Protein AF-A0A8H8JH16-F1 (afdb_monomer_lite)

Foldseek 3Di:
DDDDDDDDPPPPDPPPDPPDLLVVLVVVCVVPVQWKKKKDDDPPAQKIKIWTDDPPDDIDIDIGSHHPVVVVVSLVVVQWDWDFDPPPVGDMIIIGHDDD

Secondary structure (DSSP, 8-state):
------------PPP-----HHHHHHHHHHT-TTSEEEEE--TT-S-EEEEEE-TTS--EEEEESS-HHHHHHHHHHTTEEEE--SSTT--SEEEEEPP-

Structure (mmCIF, N/CA/C/O backbone):
data_AF-A0A8H8JH16-F1
#
_entry.id   AF-A0A8H8JH16-F1
#
loop_
_atom_site.group_PDB
_atom_site.id
_atom_site.type_symbol
_atom_site.label_atom_id
_atom_site.label_alt_id
_atom_site.label_comp_id
_atom_site.label_asym_id
_atom_site.label_entity_id
_atom_site.label_seq_id
_atom_site.pdbx_PDB_ins_code
_atom_site.Cartn_x
_atom_site.Cartn_y
_atom_site.Cartn_z
_atom_site.occupancy
_atom_site.B_iso_or_equiv
_atom_site.auth_seq_id
_atom_site.auth_comp_id
_atom_site.auth_asym_id
_atom_site.auth_atom_id
_atom_site.pdbx_PDB_model_num
ATOM 1 N N . MET A 1 1 ? 50.017 32.198 23.181 1.00 43.19 1 MET A N 1
ATOM 2 C CA . MET A 1 1 ? 49.443 31.227 22.227 1.00 43.19 1 MET A CA 1
ATOM 3 C C . MET A 1 1 ? 48.040 30.897 22.711 1.00 43.19 1 MET A C 1
ATOM 5 O O . MET A 1 1 ? 47.910 30.170 23.684 1.00 43.19 1 MET A O 1
ATOM 9 N N . PHE A 1 2 ? 47.023 31.536 22.130 1.00 36.16 2 PHE A N 1
ATOM 10 C CA . PHE A 1 2 ? 45.620 31.422 22.538 1.00 36.16 2 PHE A CA 1
ATOM 11 C C . PHE A 1 2 ? 44.805 30.776 21.407 1.00 36.16 2 PHE A C 1
ATOM 13 O O . PHE A 1 2 ? 44.795 31.302 20.303 1.00 36.16 2 PHE A O 1
ATOM 20 N N . SER A 1 3 ? 44.205 29.629 21.739 1.00 42.25 3 SER A N 1
ATOM 21 C CA . SER A 1 3 ? 42.872 29.082 21.417 1.00 42.25 3 SER A CA 1
ATOM 22 C C . SER A 1 3 ? 42.187 29.222 20.038 1.00 42.25 3 SER A C 1
ATOM 24 O O . SER A 1 3 ? 42.327 30.216 19.340 1.00 42.25 3 SER A O 1
ATOM 26 N N . LEU A 1 4 ? 41.259 28.259 19.831 1.00 44.16 4 LEU A N 1
ATOM 27 C CA . LEU A 1 4 ? 40.031 28.226 18.993 1.00 44.16 4 LEU A CA 1
ATOM 28 C C . LEU A 1 4 ? 40.178 27.435 17.674 1.00 44.16 4 LEU A C 1
ATOM 30 O O . LEU A 1 4 ? 40.736 27.927 16.706 1.00 44.16 4 LEU A O 1
ATOM 34 N N . THR A 1 5 ? 39.868 26.131 17.595 1.00 52.75 5 THR A N 1
ATOM 35 C CA . THR A 1 5 ? 38.544 25.454 17.515 1.00 52.75 5 THR A CA 1
ATOM 36 C C . THR A 1 5 ? 37.514 26.10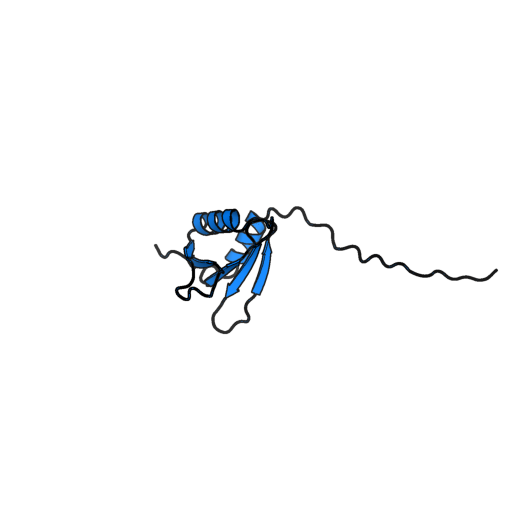9 16.587 1.00 52.75 5 THR A C 1
ATOM 38 O O . THR A 1 5 ? 36.870 27.082 16.964 1.00 52.75 5 THR A O 1
ATOM 41 N N . SER A 1 6 ? 37.265 25.488 15.430 1.00 48.06 6 SER A N 1
ATOM 42 C CA . SER A 1 6 ? 36.001 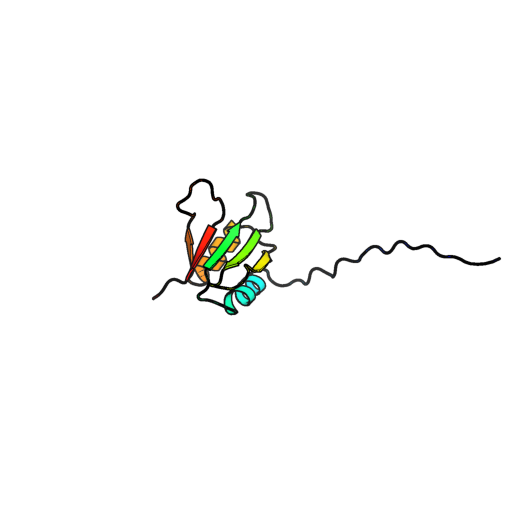25.574 14.682 1.00 48.06 6 SER A CA 1
ATOM 43 C C . SER A 1 6 ? 35.849 24.272 13.884 1.00 48.06 6 SER A C 1
ATOM 45 O O . SER A 1 6 ? 36.641 23.977 12.998 1.00 48.06 6 SER A O 1
ATOM 47 N N . SER A 1 7 ? 35.071 23.318 14.393 1.00 51.59 7 SER A N 1
ATOM 48 C CA . SER A 1 7 ? 33.639 23.184 14.097 1.00 51.59 7 SER A CA 1
ATOM 49 C C . SER A 1 7 ? 33.385 22.728 12.658 1.00 51.59 7 SER A C 1
ATOM 51 O O . SER A 1 7 ? 33.003 23.499 11.785 1.00 51.59 7 SER A O 1
ATOM 53 N N . GLN A 1 8 ? 33.537 21.425 12.428 1.00 47.19 8 GLN A N 1
ATOM 54 C CA . GLN A 1 8 ? 32.708 20.726 11.453 1.00 47.19 8 GLN A CA 1
ATOM 55 C C . GLN A 1 8 ? 31.874 19.711 12.229 1.00 47.19 8 GLN A C 1
ATOM 57 O O . GLN A 1 8 ? 32.278 18.572 12.447 1.00 47.19 8 GLN A O 1
ATOM 62 N N . ARG A 1 9 ? 30.698 20.152 12.695 1.00 45.16 9 ARG A N 1
ATOM 63 C CA . ARG A 1 9 ? 29.611 19.245 13.072 1.00 45.16 9 ARG A CA 1
ATOM 64 C C . ARG A 1 9 ? 29.137 18.568 11.790 1.00 45.16 9 ARG A C 1
ATOM 66 O O . ARG A 1 9 ? 28.236 19.057 11.118 1.00 45.16 9 ARG A O 1
ATOM 73 N N . LYS A 1 10 ? 29.773 17.455 11.438 1.00 38.81 10 LYS A N 1
ATOM 74 C CA . LYS A 1 10 ? 29.161 16.468 10.559 1.00 38.81 10 LYS A CA 1
ATOM 75 C C . LYS A 1 10 ? 27.992 15.913 11.363 1.00 38.81 10 LYS A C 1
ATOM 77 O O . LYS A 1 10 ? 28.204 15.261 12.378 1.00 38.81 10 LYS A O 1
ATOM 82 N N 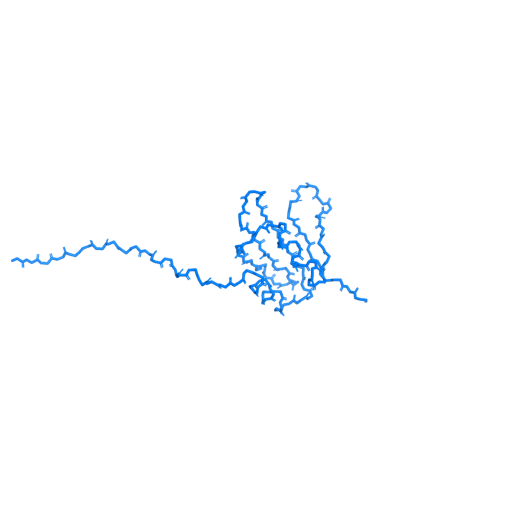. SER A 1 11 ? 26.773 16.283 10.992 1.00 40.38 11 SER A N 1
ATOM 83 C CA . SER A 1 11 ? 25.566 15.657 11.511 1.00 40.38 11 SER A CA 1
ATOM 84 C C . SER A 1 11 ? 25.649 14.173 11.167 1.00 40.38 11 SER A C 1
ATOM 86 O O . SER A 1 11 ? 25.372 13.760 10.043 1.00 40.38 11 SER A O 1
ATOM 88 N N . GLU A 1 12 ? 26.116 13.379 12.128 1.00 43.19 12 GLU A N 1
ATOM 89 C CA . GLU A 1 12 ? 25.969 11.934 12.112 1.00 43.19 12 GLU A CA 1
ATOM 90 C C . GLU A 1 12 ? 24.473 11.647 12.036 1.00 43.19 12 GLU A C 1
ATOM 92 O O . GLU A 1 12 ? 23.723 11.809 13.000 1.00 43.19 12 GLU A O 1
ATOM 97 N N . MET A 1 13 ? 24.030 11.285 10.832 1.00 48.56 13 MET A N 1
ATOM 98 C CA . MET A 1 13 ? 22.759 10.607 10.647 1.00 48.56 13 MET A CA 1
ATOM 99 C C . MET A 1 13 ? 22.779 9.395 11.584 1.00 48.56 13 MET A C 1
ATOM 101 O O . MET A 1 13 ? 23.774 8.661 11.580 1.00 48.56 13 MET A O 1
ATOM 105 N N . PRO A 1 14 ? 21.731 9.188 12.401 1.00 47.19 14 PRO A N 1
ATOM 106 C CA . PRO A 1 14 ? 21.699 8.063 13.315 1.00 47.19 14 PRO A CA 1
ATOM 107 C C . PRO A 1 14 ? 21.920 6.770 12.520 1.00 47.19 14 PRO A C 1
ATOM 109 O O . PRO A 1 14 ? 21.450 6.663 11.379 1.00 47.19 14 PRO A O 1
ATOM 112 N N . PRO A 1 15 ? 22.664 5.804 13.085 1.00 45.06 15 PRO A N 1
ATOM 113 C CA . PRO A 1 15 ? 22.983 4.564 12.399 1.00 45.06 15 PRO A CA 1
ATOM 114 C C . PRO A 1 15 ? 21.682 3.940 11.902 1.00 45.06 15 PRO A C 1
ATOM 116 O O . PRO A 1 15 ? 20.738 3.792 12.682 1.00 45.06 15 PRO A O 1
ATOM 119 N N . LYS A 1 16 ? 21.623 3.602 10.604 1.00 47.94 16 LYS A N 1
ATOM 120 C CA . LYS A 1 16 ? 20.549 2.784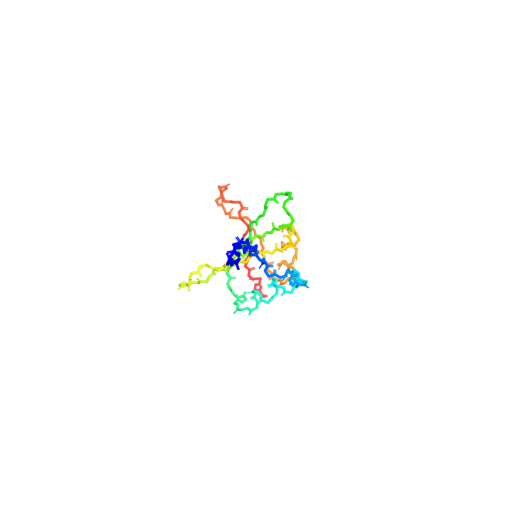 10.031 1.00 47.94 16 LYS A CA 1
ATOM 121 C C . LYS A 1 16 ? 20.480 1.507 10.864 1.00 47.94 16 LYS A C 1
ATOM 123 O O . LYS A 1 16 ? 21.257 0.576 10.655 1.00 47.94 16 LYS A O 1
ATOM 128 N N . SER A 1 17 ? 19.589 1.500 11.852 1.00 49.31 17 SER A N 1
ATOM 129 C CA . SER A 1 17 ? 19.163 0.300 12.547 1.00 49.31 17 SER A CA 1
ATOM 130 C C . SER A 1 17 ? 18.875 -0.729 11.462 1.00 49.31 17 SER A C 1
ATOM 132 O O . SER A 1 17 ? 18.161 -0.428 10.503 1.00 49.31 17 SER A O 1
ATOM 134 N N . LYS A 1 18 ? 19.467 -1.921 11.567 1.00 54.94 18 LYS A N 1
ATOM 135 C CA . LYS A 1 18 ? 19.154 -3.059 10.694 1.00 54.94 18 LYS A CA 1
ATOM 136 C C . LYS A 1 18 ? 17.744 -3.573 11.019 1.00 54.94 18 LYS A C 1
ATOM 138 O O . LYS A 1 18 ? 17.564 -4.752 11.295 1.00 54.94 18 LYS A O 1
ATOM 143 N N . SER A 1 19 ? 16.749 -2.691 11.066 1.00 68.62 19 SER A N 1
ATOM 144 C CA . SER A 1 19 ? 15.360 -3.078 11.217 1.00 68.62 19 SER A CA 1
ATOM 145 C C . SER A 1 19 ? 14.952 -3.750 9.920 1.00 68.62 19 SER A C 1
ATOM 147 O O . SER A 1 19 ? 15.001 -3.132 8.854 1.00 68.62 19 SER A O 1
ATOM 149 N N . ASN A 1 20 ? 14.586 -5.020 10.021 1.00 91.31 20 ASN A N 1
ATOM 150 C CA . ASN A 1 20 ? 14.018 -5.787 8.932 1.00 91.31 20 ASN A CA 1
ATOM 151 C C . ASN A 1 20 ? 12.855 -4.984 8.301 1.00 91.31 20 ASN A C 1
ATOM 153 O O . ASN A 1 20 ? 11.869 -4.715 8.994 1.00 91.31 20 ASN A O 1
ATOM 157 N N . PRO A 1 21 ? 12.942 -4.565 7.021 1.00 93.56 21 PRO A N 1
ATOM 158 C CA . PRO A 1 21 ? 11.921 -3.721 6.403 1.00 93.56 21 PRO A CA 1
ATOM 159 C C . PRO A 1 21 ? 10.513 -4.331 6.471 1.00 93.56 21 PRO A C 1
ATOM 161 O O . PRO A 1 21 ? 9.540 -3.601 6.644 1.00 93.56 21 PRO A O 1
ATOM 164 N N . GLN A 1 22 ? 10.391 -5.664 6.418 1.00 94.81 22 GLN A N 1
ATOM 165 C CA . GLN A 1 22 ? 9.112 -6.353 6.618 1.00 94.81 22 GLN A CA 1
ATOM 166 C C . GLN A 1 22 ? 8.542 -6.153 8.029 1.00 94.81 22 GLN A C 1
ATOM 168 O O . GLN A 1 22 ? 7.332 -6.011 8.186 1.00 94.81 22 GLN A O 1
ATOM 173 N N . GLU A 1 23 ? 9.381 -6.176 9.064 1.00 95.06 23 GLU A N 1
ATOM 174 C CA . GLU A 1 23 ? 8.940 -5.968 10.450 1.00 95.06 23 GLU A CA 1
ATOM 175 C C . GLU A 1 23 ? 8.500 -4.524 10.675 1.00 95.06 23 GLU A C 1
ATOM 177 O O . GLU A 1 23 ? 7.483 -4.302 11.327 1.00 95.06 23 GLU A O 1
ATOM 182 N N . LEU A 1 24 ? 9.197 -3.560 10.063 1.00 95.94 24 LEU A N 1
ATOM 183 C CA . LEU A 1 24 ? 8.795 -2.154 10.084 1.00 95.94 24 LEU A CA 1
ATOM 184 C C . LEU A 1 24 ? 7.397 -1.968 9.476 1.00 95.94 24 LEU A C 1
ATOM 186 O O . LEU A 1 24 ? 6.543 -1.330 10.088 1.00 95.94 24 LEU A O 1
ATOM 190 N N . VAL A 1 25 ? 7.141 -2.570 8.308 1.00 96.94 25 VAL A N 1
ATOM 191 C CA . VAL A 1 25 ? 5.818 -2.535 7.659 1.00 96.94 25 VAL A CA 1
ATOM 192 C C . VAL A 1 25 ? 4.759 -3.174 8.556 1.00 96.94 25 VAL A C 1
ATOM 194 O O . VAL A 1 25 ? 3.719 -2.568 8.804 1.00 96.94 25 VAL A O 1
ATOM 197 N N . LYS A 1 26 ? 5.029 -4.362 9.110 1.00 96.50 26 LYS A N 1
ATOM 198 C CA . LYS A 1 26 ? 4.094 -5.052 10.015 1.00 96.50 26 LYS A CA 1
ATOM 199 C C . LYS A 1 26 ? 3.757 -4.216 11.248 1.00 96.50 26 LYS A C 1
ATOM 201 O O . LYS A 1 26 ? 2.586 -4.121 11.603 1.00 96.50 26 LYS A O 1
ATOM 206 N N . ALA A 1 27 ? 4.758 -3.603 11.878 1.00 97.00 27 ALA A N 1
ATOM 207 C CA . ALA A 1 27 ? 4.571 -2.745 13.044 1.00 97.00 27 ALA A CA 1
ATOM 208 C C . ALA A 1 27 ? 3.796 -1.464 12.702 1.00 97.00 27 ALA A C 1
ATOM 210 O O . ALA A 1 27 ? 2.951 -1.018 13.471 1.00 97.00 27 ALA A O 1
ATOM 211 N N . PHE A 1 28 ? 4.041 -0.879 11.531 1.00 97.44 28 PHE A N 1
ATOM 212 C CA . PHE A 1 28 ? 3.318 0.306 11.079 1.00 97.44 28 PHE A CA 1
ATOM 213 C C . PHE A 1 28 ? 1.843 0.013 10.760 1.00 97.44 28 PHE A C 1
ATOM 215 O O . PHE A 1 28 ? 0.951 0.814 11.067 1.00 97.44 28 PHE A O 1
ATOM 222 N N . VAL A 1 29 ? 1.580 -1.154 10.164 1.00 96.75 29 VAL A N 1
ATOM 223 C CA . VAL A 1 29 ? 0.231 -1.605 9.815 1.00 96.75 29 VAL A CA 1
ATOM 224 C C . VAL A 1 29 ? -0.561 -2.056 11.049 1.00 96.75 29 VAL A C 1
ATOM 226 O O . VAL A 1 29 ? -1.763 -1.808 11.135 1.00 96.75 29 VAL A O 1
ATOM 229 N N . SER A 1 30 ? 0.094 -2.654 12.049 1.00 96.19 30 SER A N 1
ATOM 230 C CA . SER A 1 30 ? -0.580 -3.148 13.258 1.00 96.19 30 SER A CA 1
ATOM 231 C C . SER A 1 30 ? -1.219 -2.047 14.113 1.00 96.19 30 SER A C 1
ATOM 233 O O . SER A 1 30 ? -2.144 -2.340 14.867 1.00 96.19 30 SER A O 1
ATOM 235 N N . ILE A 1 31 ? -0.784 -0.790 13.967 1.00 96.69 31 ILE A N 1
ATOM 236 C CA . ILE A 1 31 ? -1.346 0.368 14.682 1.00 96.69 31 ILE A CA 1
ATOM 237 C C . ILE A 1 31 ? -2.820 0.597 14.322 1.00 96.69 31 ILE A C 1
ATOM 239 O O . ILE A 1 31 ? -3.627 0.894 15.200 1.00 96.69 31 ILE A O 1
ATOM 243 N N . ALA A 1 32 ? -3.183 0.471 13.042 1.00 96.62 32 ALA A N 1
ATOM 244 C CA . ALA A 1 32 ? -4.565 0.634 12.595 1.00 96.62 32 ALA A CA 1
ATOM 245 C C . ALA A 1 32 ? -4.864 -0.269 11.384 1.00 96.62 32 ALA A C 1
ATOM 247 O O . ALA A 1 32 ? -4.998 0.220 10.264 1.00 96.62 32 ALA A O 1
ATOM 248 N N . PRO A 1 33 ? -5.045 -1.588 11.589 1.00 95.88 33 PRO A N 1
ATOM 249 C CA . PRO A 1 33 ? -5.168 -2.554 10.494 1.00 95.88 33 PRO A CA 1
ATOM 250 C C . PRO A 1 33 ? -6.369 -2.317 9.567 1.00 95.88 33 PRO A C 1
ATOM 252 O O . PRO A 1 33 ? -6.379 -2.796 8.436 1.00 95.88 33 PRO A O 1
ATOM 255 N N . ALA A 1 34 ? -7.393 -1.611 10.047 1.00 95.12 34 ALA A N 1
ATOM 256 C CA . ALA A 1 34 ? -8.585 -1.259 9.277 1.00 95.12 34 ALA A CA 1
ATOM 257 C C . ALA A 1 34 ? -8.431 0.035 8.449 1.00 95.12 34 ALA A C 1
ATOM 259 O O . ALA A 1 34 ? -9.365 0.412 7.747 1.00 95.12 34 ALA A O 1
ATOM 260 N N . ALA A 1 35 ? -7.295 0.733 8.551 1.00 97.06 35 ALA A N 1
ATOM 261 C CA . ALA A 1 35 ? -7.016 1.926 7.760 1.00 97.06 35 ALA A CA 1
ATOM 262 C C . ALA A 1 35 ? -6.766 1.585 6.283 1.00 97.06 35 ALA A C 1
ATOM 264 O O . ALA A 1 35 ? -6.435 0.448 5.931 1.00 97.06 35 ALA A O 1
ATOM 265 N N . THR A 1 36 ? -6.878 2.599 5.426 1.00 96.56 36 THR A N 1
ATOM 266 C CA . THR A 1 36 ? -6.389 2.515 4.047 1.00 96.56 36 THR A CA 1
ATOM 267 C C . THR A 1 36 ? -4.903 2.829 4.047 1.00 96.56 36 THR A C 1
ATOM 269 O O . THR A 1 36 ? -4.465 3.788 4.686 1.00 96.56 36 THR A O 1
ATOM 272 N N . TYR A 1 37 ? -4.131 2.034 3.320 1.00 97.62 37 TYR A N 1
ATOM 273 C CA . TYR A 1 37 ? -2.706 2.266 3.137 1.00 97.62 37 TYR A CA 1
ATOM 274 C C . TYR A 1 37 ? -2.435 2.622 1.689 1.00 97.62 37 TYR A C 1
ATOM 276 O O . TYR A 1 37 ? -3.051 2.045 0.797 1.00 97.62 37 TYR A O 1
ATOM 284 N N . THR A 1 38 ? -1.511 3.543 1.456 1.00 97.12 38 THR A N 1
ATOM 285 C CA . THR A 1 38 ? -1.025 3.838 0.111 1.00 97.12 38 THR A CA 1
ATOM 286 C C . THR A 1 38 ? 0.476 3.661 0.048 1.00 97.12 38 THR A C 1
ATOM 288 O O . THR A 1 38 ? 1.168 3.890 1.039 1.00 97.12 38 THR A O 1
ATOM 291 N N . PHE A 1 39 ? 0.997 3.224 -1.091 1.00 95.44 39 PHE A N 1
ATOM 292 C CA . PHE A 1 39 ? 2.436 3.265 -1.304 1.00 95.44 39 PHE A CA 1
ATOM 293 C C . PHE A 1 39 ? 2.790 3.632 -2.734 1.00 95.44 39 PHE A C 1
ATOM 295 O O . PHE A 1 39 ? 2.070 3.292 -3.671 1.00 95.44 39 PHE A O 1
ATOM 302 N N . ASP A 1 40 ? 3.925 4.301 -2.877 1.00 90.81 40 ASP A N 1
ATOM 303 C CA . ASP A 1 40 ? 4.538 4.612 -4.162 1.00 90.81 40 ASP A CA 1
ATOM 304 C C . ASP A 1 40 ? 6.053 4.376 -4.066 1.00 90.81 40 ASP A C 1
ATOM 306 O O . ASP A 1 40 ? 6.649 4.392 -2.979 1.00 90.81 40 ASP A O 1
ATOM 310 N N . GLY A 1 41 ? 6.674 4.105 -5.203 1.00 84.62 41 GLY A N 1
ATOM 311 C CA . GLY A 1 41 ? 8.108 3.934 -5.327 1.00 84.62 41 GLY A CA 1
ATOM 312 C C . GLY A 1 41 ? 8.517 3.869 -6.788 1.00 84.62 41 GLY A C 1
ATOM 313 O O . GLY A 1 41 ? 7.937 3.116 -7.573 1.00 84.62 41 GLY A O 1
ATOM 314 N N . ASP A 1 42 ? 9.556 4.629 -7.130 1.00 83.75 42 ASP A N 1
ATOM 315 C CA . ASP A 1 42 ? 10.129 4.615 -8.472 1.00 83.75 42 ASP A CA 1
ATOM 316 C C . ASP A 1 42 ? 10.557 3.196 -8.866 1.00 83.75 42 ASP A C 1
ATOM 318 O O . ASP A 1 42 ? 11.033 2.418 -8.034 1.00 83.75 42 ASP A O 1
ATOM 322 N N . ARG A 1 43 ? 10.429 2.870 -10.158 1.00 76.50 43 ARG A N 1
ATOM 323 C CA . ARG A 1 43 ? 10.708 1.529 -10.710 1.00 76.50 43 ARG A CA 1
ATOM 324 C C . ARG A 1 43 ? 12.072 0.966 -10.307 1.00 76.50 43 ARG A C 1
ATOM 326 O O . ARG A 1 43 ? 12.174 -0.233 -10.061 1.00 76.50 43 ARG A O 1
ATOM 333 N N . ASP A 1 44 ? 13.071 1.835 -10.211 1.00 82.38 44 ASP A N 1
ATOM 334 C CA . ASP A 1 44 ? 14.459 1.475 -9.920 1.00 82.38 44 ASP A CA 1
ATOM 335 C C . ASP A 1 44 ? 14.874 1.809 -8.474 1.00 82.38 44 ASP A C 1
ATOM 337 O O . ASP A 1 44 ? 16.035 1.647 -8.100 1.00 82.38 44 ASP A O 1
ATOM 341 N N . SER A 1 45 ? 13.939 2.271 -7.634 1.00 89.19 45 SER A N 1
ATOM 342 C CA . SER A 1 45 ? 14.225 2.607 -6.240 1.00 89.19 45 SER A CA 1
ATOM 343 C C . SER A 1 45 ? 14.212 1.365 -5.352 1.00 89.19 45 SER A C 1
ATOM 345 O O . SER A 1 45 ? 13.251 0.595 -5.303 1.00 89.19 45 SER A O 1
ATOM 347 N N . GLU A 1 46 ? 15.257 1.217 -4.540 1.00 92.75 46 GLU A N 1
ATOM 348 C CA . GLU A 1 46 ? 15.319 0.215 -3.469 1.00 92.75 46 GLU A CA 1
ATOM 349 C C . GLU A 1 46 ? 14.460 0.579 -2.246 1.00 92.75 46 GLU A C 1
ATOM 351 O O . GLU A 1 46 ? 14.439 -0.153 -1.254 1.00 92.75 46 GLU A O 1
ATOM 356 N N . SER A 1 47 ? 13.756 1.710 -2.297 1.00 93.75 47 SER A N 1
ATOM 357 C CA . SER A 1 47 ? 12.876 2.182 -1.236 1.00 93.75 47 SER A CA 1
ATOM 358 C C . SER A 1 47 ? 11.514 2.626 -1.760 1.00 93.75 47 SER A C 1
ATOM 360 O O . SER A 1 47 ? 11.393 3.113 -2.883 1.00 93.75 47 SER A O 1
ATOM 362 N N . ALA A 1 48 ? 10.499 2.490 -0.921 1.00 95.19 48 ALA A N 1
ATOM 363 C CA . ALA A 1 48 ? 9.142 2.932 -1.188 1.00 95.19 48 ALA A CA 1
ATOM 364 C C . ALA A 1 48 ? 8.624 3.715 0.018 1.00 95.19 48 ALA A C 1
ATOM 366 O O . ALA A 1 48 ? 9.040 3.474 1.158 1.00 95.19 48 ALA A O 1
ATOM 367 N N . GLN A 1 49 ? 7.707 4.641 -0.226 1.00 96.00 49 GLN A N 1
ATOM 368 C CA . GLN A 1 49 ? 6.995 5.339 0.835 1.00 96.00 49 GLN A CA 1
ATOM 369 C C . GLN A 1 49 ? 5.690 4.599 1.118 1.00 96.00 49 GLN A C 1
ATOM 371 O O . GLN A 1 49 ? 4.934 4.326 0.195 1.00 96.00 49 GLN A O 1
ATOM 376 N N . LEU A 1 50 ? 5.422 4.278 2.385 1.00 97.12 50 LEU A N 1
ATOM 377 C CA . LEU A 1 50 ? 4.156 3.693 2.832 1.00 97.12 50 LEU A CA 1
ATOM 378 C C . LEU A 1 50 ? 3.427 4.705 3.711 1.00 97.12 50 LEU A C 1
ATOM 380 O O . LEU A 1 50 ? 3.951 5.104 4.751 1.00 97.12 50 LEU A O 1
ATOM 384 N N . CYS A 1 51 ? 2.214 5.073 3.323 1.00 97.62 51 CYS A N 1
ATOM 385 C CA . CYS A 1 51 ? 1.359 6.006 4.036 1.00 97.62 51 CYS A CA 1
ATOM 386 C C . CYS A 1 51 ? 0.113 5.310 4.593 1.00 97.62 51 CYS A C 1
ATOM 388 O O . CYS A 1 51 ? -0.405 4.355 4.015 1.00 97.62 51 CYS A O 1
ATOM 390 N N . ARG A 1 52 ? -0.372 5.790 5.738 1.00 97.62 52 ARG A N 1
ATOM 391 C CA . ARG A 1 52 ? -1.598 5.347 6.402 1.00 97.62 52 ARG A CA 1
ATOM 392 C C . ARG A 1 52 ? -2.597 6.491 6.444 1.00 97.62 52 ARG A C 1
ATOM 394 O O . ARG A 1 52 ? -2.303 7.552 6.997 1.00 97.62 52 ARG A O 1
ATOM 401 N N . ARG A 1 53 ? -3.795 6.234 5.923 1.00 96.31 53 ARG A N 1
ATOM 402 C CA . ARG A 1 53 ? -4.917 7.169 5.884 1.00 96.31 53 ARG A CA 1
ATOM 403 C C . ARG A 1 53 ? -6.045 6.669 6.780 1.00 96.31 53 ARG A C 1
ATOM 405 O O . ARG A 1 53 ? -6.677 5.644 6.521 1.00 96.31 53 ARG A O 1
ATOM 412 N N . GLU A 1 54 ? -6.311 7.426 7.836 1.00 94.81 54 GLU A N 1
ATOM 413 C CA . GLU A 1 54 ? -7.407 7.197 8.777 1.00 94.81 54 GLU A CA 1
ATOM 414 C C . GLU A 1 54 ? -8.403 8.361 8.690 1.00 94.81 54 GLU A C 1
ATOM 416 O O . GLU A 1 54 ? -8.014 9.517 8.520 1.00 94.81 54 GLU A O 1
ATOM 421 N N . ARG A 1 55 ? -9.706 8.081 8.822 1.00 91.94 55 ARG A N 1
ATOM 422 C CA . ARG A 1 55 ? -10.727 9.140 8.783 1.00 91.94 55 ARG A CA 1
ATOM 423 C C . ARG A 1 55 ? -10.514 10.128 9.934 1.00 91.94 55 ARG A C 1
ATOM 425 O O . ARG A 1 55 ? -10.457 9.724 11.091 1.00 91.94 55 ARG A O 1
ATOM 432 N N . GLY A 1 56 ? -10.432 11.417 9.606 1.00 92.75 56 GLY A N 1
ATOM 433 C CA . GLY A 1 56 ? -10.300 12.497 10.589 1.00 92.75 56 GLY A CA 1
ATOM 434 C C . GLY A 1 56 ? -8.911 12.639 11.220 1.00 92.75 56 GLY A C 1
ATOM 435 O O . GLY A 1 56 ? -8.764 13.415 12.160 1.00 92.75 56 GLY A O 1
ATOM 436 N N . LYS A 1 57 ? -7.895 11.920 10.726 1.00 94.56 57 LYS A N 1
ATOM 437 C CA . LYS A 1 57 ? -6.503 12.054 11.176 1.00 94.56 57 LYS A CA 1
ATOM 438 C C . LYS A 1 57 ? -5.604 12.489 10.016 1.00 94.56 57 LYS A C 1
ATOM 440 O O . LYS A 1 57 ? -5.909 12.161 8.869 1.00 94.56 57 LYS A O 1
ATOM 445 N N . PRO A 1 58 ? -4.497 13.200 10.296 1.00 95.19 58 PRO A N 1
ATOM 446 C CA . PRO A 1 58 ? -3.491 13.471 9.280 1.00 95.19 58 PRO A CA 1
ATOM 447 C C . PRO A 1 58 ? -2.898 12.160 8.759 1.00 95.19 58 PRO A C 1
ATOM 449 O O . PRO A 1 58 ? -2.721 11.199 9.514 1.00 95.19 58 PRO A O 1
ATOM 452 N N . GLU A 1 59 ? -2.586 12.140 7.467 1.00 95.38 59 GLU A N 1
ATOM 453 C CA . GLU A 1 59 ? -1.873 11.034 6.838 1.00 95.38 59 GLU A CA 1
ATOM 454 C C . GLU A 1 59 ? -0.477 10.894 7.462 1.00 95.38 59 GLU A C 1
ATOM 456 O O . GLU A 1 59 ? 0.207 11.884 7.731 1.00 95.38 59 GLU A O 1
ATOM 461 N N . GLN A 1 60 ? -0.071 9.657 7.742 1.00 97.38 60 GLN A N 1
ATOM 462 C CA . GLN A 1 60 ? 1.241 9.352 8.314 1.00 97.38 60 GLN A CA 1
ATOM 463 C C . GLN A 1 60 ? 2.015 8.486 7.339 1.00 97.38 60 GLN A C 1
ATOM 465 O O . GLN A 1 60 ? 1.477 7.481 6.892 1.00 97.38 60 GLN A O 1
ATOM 470 N N . CYS A 1 61 ? 3.270 8.828 7.056 1.00 96.94 61 CYS A N 1
ATOM 471 C CA . CYS A 1 61 ? 4.096 8.101 6.096 1.00 96.94 61 CYS A CA 1
ATOM 472 C C . CYS A 1 61 ? 5.425 7.660 6.708 1.00 96.94 61 CYS A C 1
ATOM 474 O O . CYS A 1 61 ? 6.009 8.363 7.534 1.00 96.94 61 CYS A O 1
ATOM 476 N N . ILE A 1 62 ? 5.919 6.508 6.263 1.00 96.38 62 ILE A N 1
ATOM 477 C CA . ILE A 1 62 ? 7.254 5.998 6.574 1.00 96.38 62 ILE A CA 1
ATOM 478 C C . ILE A 1 62 ? 8.009 5.682 5.284 1.00 96.38 62 ILE A C 1
ATOM 480 O O . ILE A 1 62 ? 7.417 5.226 4.305 1.00 96.38 62 ILE A O 1
ATOM 484 N N . GLN A 1 63 ? 9.327 5.887 5.297 1.00 95.25 63 GLN A N 1
ATOM 485 C CA . GLN A 1 63 ? 10.195 5.391 4.234 1.00 95.25 63 GLN A CA 1
ATOM 486 C C . GLN A 1 63 ? 10.591 3.952 4.552 1.00 95.25 63 GLN A C 1
ATOM 488 O O . GLN A 1 63 ? 11.164 3.671 5.607 1.00 95.25 63 GLN A O 1
ATOM 493 N N . VAL A 1 64 ? 10.318 3.038 3.631 1.00 94.81 64 VAL A N 1
ATOM 494 C CA . VAL A 1 64 ? 10.657 1.625 3.760 1.00 94.81 64 VAL A CA 1
ATOM 495 C C . VAL A 1 64 ? 11.800 1.332 2.800 1.00 94.81 64 VAL A C 1
ATOM 497 O O . VAL A 1 64 ? 11.686 1.584 1.606 1.00 94.81 64 VAL A O 1
ATOM 500 N N . SER A 1 65 ? 12.913 0.784 3.296 1.00 94.75 65 SER A N 1
ATOM 501 C CA . SER A 1 65 ? 14.022 0.297 2.451 1.00 94.75 65 SER A CA 1
ATOM 502 C C . SER A 1 65 ? 13.646 -1.032 1.782 1.00 94.75 65 SER A C 1
ATOM 504 O O . SER A 1 65 ? 14.192 -2.088 2.096 1.00 94.75 65 SER A O 1
ATOM 506 N N . MET A 1 66 ? 12.611 -0.984 0.947 1.00 93.38 66 MET A N 1
ATOM 507 C CA . MET A 1 66 ? 12.041 -2.095 0.203 1.00 93.38 66 MET A CA 1
ATOM 508 C C . MET A 1 66 ? 11.458 -1.573 -1.113 1.00 93.38 66 MET A C 1
ATOM 510 O O . MET A 1 66 ? 10.740 -0.578 -1.111 1.00 93.38 66 MET A O 1
ATOM 514 N N . GLN A 1 67 ? 11.718 -2.276 -2.217 1.00 93.88 67 GLN A N 1
ATOM 515 C CA . GLN A 1 67 ? 11.114 -1.977 -3.520 1.00 93.88 67 GLN A CA 1
ATOM 516 C C . GLN A 1 67 ? 9.582 -2.059 -3.462 1.00 93.88 67 GLN A C 1
ATOM 518 O O . GLN A 1 67 ? 9.033 -2.947 -2.800 1.00 93.88 67 GLN A O 1
ATOM 523 N N . ALA A 1 68 ? 8.895 -1.215 -4.237 1.00 93.50 68 ALA A N 1
ATOM 524 C CA . ALA A 1 68 ? 7.430 -1.161 -4.290 1.00 93.50 68 ALA A CA 1
ATOM 525 C C . ALA A 1 68 ? 6.788 -2.531 -4.586 1.00 93.50 68 ALA A C 1
ATOM 527 O O . ALA A 1 68 ? 5.821 -2.919 -3.934 1.00 93.50 68 ALA A O 1
ATOM 528 N N . LYS A 1 69 ? 7.382 -3.330 -5.486 1.00 93.00 69 LYS A N 1
ATOM 529 C CA . LYS A 1 69 ? 6.917 -4.699 -5.778 1.00 93.00 69 LYS A CA 1
ATOM 530 C C . LYS A 1 69 ? 6.946 -5.610 -4.545 1.00 93.00 69 LYS A C 1
ATOM 532 O O . LYS A 1 69 ? 6.007 -6.360 -4.296 1.00 93.00 69 LYS A O 1
ATOM 537 N N . ARG A 1 70 ? 8.013 -5.548 -3.749 1.00 94.44 70 ARG A N 1
ATOM 538 C CA . ARG A 1 70 ? 8.143 -6.377 -2.543 1.00 94.44 70 ARG A CA 1
ATOM 539 C C . ARG A 1 70 ? 7.237 -5.872 -1.416 1.00 94.44 70 ARG A C 1
ATOM 541 O O . ARG A 1 70 ? 6.763 -6.670 -0.606 1.00 94.44 70 ARG A O 1
ATOM 548 N N . LEU A 1 71 ? 6.957 -4.569 -1.386 1.00 95.25 71 LEU A N 1
ATOM 549 C CA . LEU A 1 71 ? 5.970 -3.983 -0.482 1.00 95.25 71 LEU A CA 1
ATOM 550 C C . LEU A 1 71 ? 4.547 -4.441 -0.838 1.00 95.25 71 LEU A C 1
ATOM 552 O O . LEU A 1 71 ? 3.823 -4.874 0.057 1.00 95.25 71 LEU A O 1
ATOM 556 N N . PHE A 1 72 ? 4.194 -4.462 -2.129 1.00 95.31 72 PHE A N 1
ATOM 557 C CA . PHE A 1 72 ? 2.950 -5.056 -2.635 1.00 95.31 72 PHE A CA 1
ATOM 558 C C . PHE A 1 72 ? 2.785 -6.504 -2.153 1.00 95.31 72 PHE A C 1
ATOM 560 O O . PHE A 1 72 ? 1.799 -6.828 -1.494 1.00 95.31 72 PHE A O 1
ATOM 567 N N . GLU A 1 73 ? 3.783 -7.361 -2.395 1.00 96.06 73 GLU A N 1
ATOM 568 C CA . GLU A 1 73 ? 3.768 -8.762 -1.945 1.00 96.06 73 GLU A CA 1
ATOM 569 C C . GLU A 1 73 ? 3.606 -8.877 -0.419 1.00 96.06 73 GLU A C 1
ATOM 571 O O . GLU A 1 73 ? 2.855 -9.716 0.077 1.00 96.06 73 GLU A O 1
ATOM 576 N N . THR A 1 74 ? 4.280 -8.008 0.340 1.00 96.38 74 THR A N 1
ATOM 577 C CA . THR A 1 74 ? 4.192 -7.983 1.807 1.00 96.38 74 THR A CA 1
ATOM 578 C C . THR A 1 74 ? 2.776 -7.649 2.278 1.00 96.38 74 THR A C 1
ATOM 580 O O . THR A 1 74 ? 2.246 -8.355 3.136 1.00 96.38 74 THR A O 1
ATOM 583 N N . MET A 1 75 ? 2.138 -6.630 1.696 1.00 97.00 75 MET A N 1
ATOM 584 C CA . MET A 1 75 ? 0.767 -6.234 2.034 1.00 97.00 75 MET A CA 1
ATOM 585 C C . MET A 1 75 ? -0.248 -7.328 1.670 1.00 97.00 75 MET A C 1
ATOM 587 O O . MET A 1 75 ? -1.095 -7.678 2.494 1.00 97.00 75 MET A O 1
ATOM 591 N N . GLN A 1 76 ? -0.122 -7.940 0.488 1.00 96.38 76 GLN A N 1
ATOM 592 C CA . GLN A 1 76 ? -0.990 -9.045 0.059 1.00 96.38 76 GLN A CA 1
ATOM 593 C C . GLN A 1 76 ? -0.878 -10.259 0.999 1.00 96.38 76 GLN A C 1
ATOM 595 O O . GLN A 1 76 ? -1.892 -10.805 1.432 1.00 96.38 76 GLN A O 1
ATOM 600 N N . ASN A 1 77 ? 0.343 -10.628 1.408 1.00 96.19 77 ASN A N 1
ATOM 601 C CA . ASN A 1 77 ? 0.582 -11.702 2.383 1.00 96.19 77 ASN A CA 1
ATOM 602 C C . ASN A 1 77 ? 0.000 -11.399 3.775 1.00 96.19 77 ASN A C 1
ATOM 604 O O . ASN A 1 77 ? -0.251 -12.312 4.560 1.00 96.19 77 ASN A O 1
ATOM 608 N N . MET A 1 78 ? -0.220 -10.121 4.092 1.00 95.94 78 MET A N 1
ATOM 609 C CA . MET A 1 78 ? -0.877 -9.670 5.322 1.00 95.94 78 MET A CA 1
ATOM 610 C C . MET A 1 78 ? -2.410 -9.611 5.202 1.00 95.94 78 MET A C 1
ATOM 612 O O . MET A 1 78 ? -3.081 -9.214 6.156 1.00 95.94 78 MET A O 1
ATOM 616 N N . GLY A 1 79 ? -2.977 -10.024 4.064 1.00 96.31 79 GLY A N 1
ATOM 617 C CA . GLY A 1 79 ? -4.421 -10.039 3.828 1.00 96.31 79 GLY A CA 1
ATOM 618 C C . GLY A 1 79 ? -4.988 -8.687 3.402 1.00 96.31 79 GLY A C 1
ATOM 619 O O . GLY A 1 79 ? -6.141 -8.384 3.712 1.00 96.31 79 GLY A O 1
ATOM 620 N N . TYR A 1 80 ? -4.188 -7.862 2.727 1.00 97.50 80 TYR A N 1
ATOM 621 C CA . TYR A 1 80 ? -4.664 -6.651 2.063 1.00 97.50 80 TYR A CA 1
ATOM 622 C C . TYR A 1 80 ? -4.909 -6.923 0.581 1.00 97.50 80 TYR A C 1
ATOM 624 O O . TYR A 1 80 ? -4.246 -7.762 -0.020 1.00 97.50 80 TYR A O 1
ATOM 632 N N . PHE A 1 81 ? -5.874 -6.211 0.011 1.00 96.31 81 PHE A N 1
ATOM 633 C CA . PHE A 1 81 ? -6.099 -6.103 -1.418 1.00 96.31 81 PHE A CA 1
ATOM 634 C C . PHE A 1 81 ? -5.607 -4.734 -1.873 1.00 96.31 81 PHE A C 1
ATOM 636 O O . PHE A 1 81 ? -6.109 -3.709 -1.400 1.00 96.31 81 PHE A O 1
ATOM 643 N N . CYS A 1 82 ? -4.612 -4.739 -2.753 1.00 95.75 82 CYS A N 1
ATOM 644 C CA . CYS A 1 82 ? -3.967 -3.554 -3.290 1.00 95.75 82 CYS A CA 1
ATOM 645 C C . CYS A 1 82 ? -4.324 -3.360 -4.768 1.00 95.75 82 CYS A C 1
ATOM 647 O O . CYS A 1 82 ? -4.172 -4.282 -5.570 1.00 95.75 82 CYS A O 1
ATOM 649 N N . GLN A 1 83 ? -4.760 -2.156 -5.131 1.00 94.62 83 GLN A N 1
ATOM 650 C CA . GLN A 1 83 ? -5.163 -1.801 -6.493 1.00 94.62 83 GLN A CA 1
ATOM 651 C C . GLN A 1 83 ? -4.775 -0.365 -6.840 1.00 94.62 83 GLN A C 1
ATOM 653 O O . GLN A 1 83 ? -4.570 0.463 -5.950 1.00 94.62 83 GLN A O 1
ATOM 658 N N . LEU A 1 84 ? -4.619 -0.085 -8.135 1.00 93.12 84 LEU A N 1
ATOM 659 C CA . LEU A 1 84 ? -4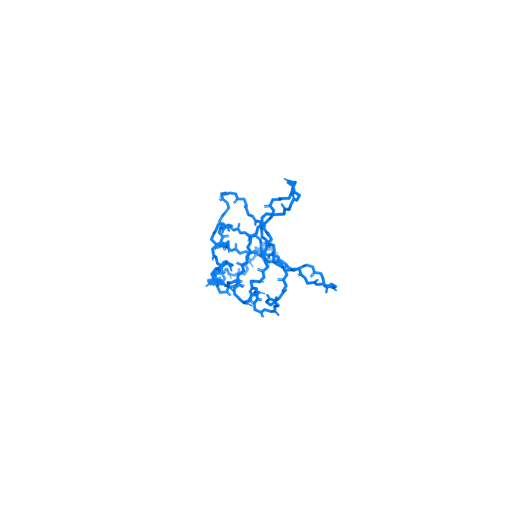.414 1.287 -8.583 1.00 93.12 84 LEU A CA 1
ATOM 660 C C . LEU A 1 84 ? -5.731 2.050 -8.389 1.00 93.12 84 LEU A C 1
ATOM 662 O O . LEU A 1 84 ? -6.804 1.450 -8.533 1.00 93.12 84 LEU A O 1
ATOM 666 N N . PRO A 1 85 ? -5.669 3.348 -8.061 1.00 91.69 85 PRO A N 1
ATOM 667 C CA . PRO A 1 85 ? -6.826 4.216 -8.089 1.00 91.69 85 PRO A CA 1
ATOM 668 C C . PRO A 1 85 ? -7.541 4.145 -9.437 1.00 91.69 85 PRO A C 1
ATOM 670 O O . PRO A 1 85 ? -6.940 3.898 -10.482 1.00 91.69 85 PRO A O 1
ATOM 673 N N . PHE A 1 86 ? -8.845 4.407 -9.413 1.00 90.38 86 PHE A N 1
ATOM 674 C CA . PHE A 1 86 ? -9.635 4.534 -10.637 1.00 90.38 86 PHE A CA 1
ATOM 675 C C . PHE A 1 86 ? -9.181 5.722 -11.497 1.00 90.38 86 PHE A C 1
ATOM 677 O O . PHE A 1 86 ? -9.282 5.683 -12.721 1.00 90.38 86 PHE A O 1
ATOM 684 N N . ASP A 1 87 ? -8.701 6.782 -10.848 1.00 91.62 87 ASP A N 1
ATOM 685 C CA . ASP A 1 87 ? -8.141 7.948 -11.514 1.00 91.62 87 ASP A CA 1
ATOM 686 C C . ASP A 1 87 ? -6.788 7.588 -12.154 1.00 91.62 87 ASP A C 1
ATOM 688 O O . ASP A 1 87 ? -5.823 7.331 -11.430 1.00 91.62 87 ASP A O 1
ATOM 692 N N . PRO A 1 88 ? -6.682 7.600 -13.495 1.00 89.62 88 PRO A N 1
ATOM 693 C CA . PRO A 1 88 ? -5.472 7.187 -14.199 1.00 89.62 88 PRO A CA 1
ATOM 694 C C . PRO A 1 88 ? -4.300 8.163 -14.027 1.00 89.62 88 PRO A C 1
ATOM 696 O O . PRO A 1 88 ? -3.195 7.861 -14.474 1.00 89.62 88 PRO A O 1
ATOM 699 N N . SER A 1 89 ? -4.522 9.337 -13.422 1.00 91.81 89 SER A N 1
ATOM 700 C CA . SER A 1 89 ? -3.450 10.279 -13.087 1.00 91.81 89 SER A CA 1
ATOM 701 C C . SER A 1 89 ? -2.708 9.921 -11.796 1.00 91.81 89 SER A C 1
ATOM 703 O O . SER A 1 89 ? -1.623 10.450 -11.553 1.00 91.81 89 SER A O 1
ATOM 705 N N . GLN A 1 90 ? -3.261 9.022 -10.978 1.00 89.62 90 GLN A N 1
ATOM 706 C CA . GLN A 1 90 ? -2.664 8.606 -9.713 1.00 89.62 90 GLN A CA 1
ATOM 707 C C . GLN A 1 90 ? -1.854 7.318 -9.900 1.00 89.62 90 GLN A C 1
ATOM 709 O O . GLN A 1 90 ? -2.340 6.327 -10.444 1.00 89.62 90 GLN A O 1
ATOM 714 N N . THR A 1 91 ? -0.606 7.334 -9.434 1.00 88.62 91 THR A N 1
ATOM 715 C CA . THR A 1 91 ? 0.352 6.227 -9.601 1.00 88.62 91 THR A CA 1
ATOM 716 C C . THR A 1 91 ? 0.577 5.417 -8.334 1.00 88.62 91 THR A C 1
ATOM 718 O O . THR A 1 91 ? 1.152 4.330 -8.400 1.00 88.62 91 THR A O 1
ATOM 721 N N . HIS A 1 92 ? 0.114 5.912 -7.185 1.00 92.56 92 HIS A N 1
ATOM 722 C CA . HIS A 1 92 ? 0.230 5.187 -5.929 1.00 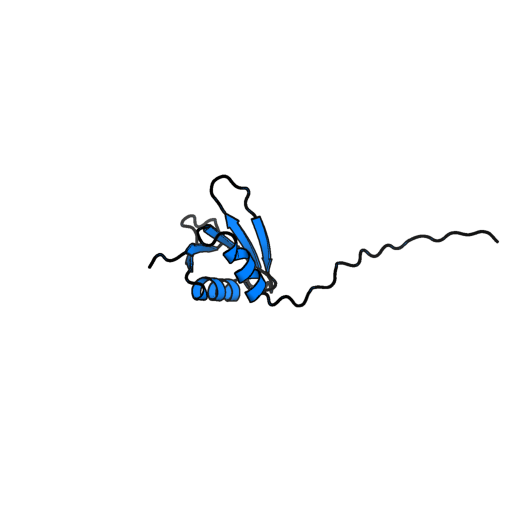92.56 92 HIS A CA 1
ATOM 723 C C . HIS A 1 92 ? -0.696 3.977 -5.911 1.00 92.56 92 HIS A C 1
ATOM 725 O O . HIS A 1 92 ? -1.763 3.957 -6.513 1.00 92.56 92 HIS A O 1
ATOM 731 N N . MET A 1 93 ? -0.303 2.962 -5.162 1.00 94.75 93 MET A N 1
ATOM 732 C CA . MET A 1 93 ? -1.117 1.785 -4.901 1.00 94.75 93 MET A CA 1
ATOM 733 C C . MET A 1 93 ? -1.973 2.015 -3.665 1.00 94.75 93 MET A C 1
ATOM 735 O O . MET A 1 93 ? -1.448 2.479 -2.660 1.00 94.75 93 MET A O 1
ATOM 739 N N . GLU A 1 94 ? -3.259 1.660 -3.699 1.00 96.19 94 GLU A N 1
ATOM 740 C CA . GLU A 1 94 ? -4.146 1.709 -2.532 1.00 96.19 94 GLU A CA 1
ATOM 741 C C . GLU A 1 94 ? -4.458 0.303 -2.025 1.00 96.19 94 GLU A C 1
ATOM 743 O O . GLU A 1 94 ? -4.994 -0.527 -2.755 1.00 96.19 94 GLU A O 1
ATOM 748 N N . CYS A 1 95 ? -4.148 0.046 -0.756 1.00 97.31 95 CYS A N 1
ATOM 749 C CA . CYS A 1 95 ? -4.338 -1.225 -0.075 1.00 97.31 95 CYS A CA 1
ATOM 750 C C . CYS A 1 95 ? -5.405 -1.117 1.013 1.00 97.31 95 CYS A C 1
ATOM 752 O O . CYS A 1 95 ? -5.326 -0.273 1.912 1.00 97.31 95 CYS A O 1
ATOM 754 N N . THR A 1 96 ? -6.367 -2.034 0.985 1.00 96.50 96 THR A N 1
ATOM 755 C CA . THR A 1 96 ? -7.424 -2.157 1.999 1.00 96.50 96 THR A CA 1
ATOM 756 C C . THR A 1 96 ? -7.495 -3.582 2.520 1.00 96.50 96 THR A C 1
ATOM 758 O O . THR A 1 96 ? -7.139 -4.528 1.822 1.00 96.50 96 THR A O 1
ATOM 761 N N . ARG A 1 97 ? -7.891 -3.758 3.782 1.00 96.19 97 ARG A N 1
ATOM 762 C CA . ARG A 1 97 ? -7.926 -5.087 4.392 1.00 96.19 97 ARG A CA 1
ATOM 763 C C . ARG A 1 97 ? -9.044 -5.927 3.777 1.00 96.19 97 ARG A C 1
ATOM 765 O O . ARG A 1 97 ? -10.189 -5.483 3.721 1.00 96.19 97 ARG A O 1
ATOM 772 N N . ILE A 1 98 ? -8.723 -7.152 3.368 1.00 94.19 98 ILE A N 1
ATOM 773 C CA . ILE A 1 98 ? -9.713 -8.107 2.871 1.00 94.19 98 ILE A CA 1
ATOM 774 C C . ILE A 1 98 ? -10.562 -8.549 4.062 1.00 94.19 98 ILE A C 1
ATOM 776 O O . ILE A 1 98 ? -10.051 -9.080 5.053 1.00 94.19 98 ILE A O 1
ATOM 780 N N . SER A 1 99 ? -11.862 -8.289 3.977 1.00 80.75 99 SER A N 1
ATOM 781 C CA . SER A 1 99 ? -12.831 -8.852 4.916 1.00 80.75 99 SER A CA 1
ATOM 782 C C . SER A 1 99 ? -13.029 -10.325 4.553 1.00 80.75 99 SER A C 1
ATOM 784 O O . SER A 1 99 ? -13.155 -10.636 3.371 1.00 80.75 99 SER A O 1
ATOM 786 N N . LYS A 1 100 ? -12.975 -11.221 5.543 1.00 58.44 100 LYS A N 1
ATOM 787 C CA . LYS A 1 100 ? -13.334 -12.633 5.346 1.00 58.44 100 LYS A CA 1
ATOM 788 C C . LYS A 1 100 ? -14.835 -12.783 5.150 1.00 58.44 100 LYS A C 1
ATOM 790 O O . LYS A 1 100 ? -15.566 -12.006 5.803 1.00 58.44 100 LYS A O 1
#

pLDDT: mean 84.78, std 19.17, range [36.16, 97.62]

Radius of gyration: 18.69 Å; chains: 1; bounding box: 63×44×37 Å

Sequence (100 aa):
MFSLTSSQRKSEMPPKSKSNPQELVKAFVSIAPAATYTFDGDRDSESAQLCRRERGKPEQCIQVSMQAKRLFETMQNMGYFCQLPFDPSQTHMECTRISK